Protein AF-0000000076528924 (afdb_homodimer)

Structure (mmCIF, N/CA/C/O backbone):
data_AF-0000000076528924-model_v1
#
loop_
_entity.id
_entity.type
_entity.pdbx_description
1 polymer 'Uncharacterized protein'
#
loop_
_atom_site.group_PDB
_atom_site.id
_atom_site.type_symbol
_atom_site.label_atom_id
_atom_site.label_alt_id
_atom_site.label_comp_id
_atom_site.label_asym_id
_atom_site.label_entity_id
_atom_site.label_seq_id
_atom_site.pdbx_PDB_ins_code
_atom_site.Cartn_x
_atom_site.Cartn_y
_atom_site.Cartn_z
_atom_site.occupancy
_atom_site.B_iso_or_equiv
_atom_site.auth_seq_id
_atom_site.auth_comp_id
_atom_site.auth_asym_id
_atom_site.auth_atom_id
_atom_site.pdbx_PDB_model_num
ATOM 1 N N . MET A 1 1 ? 14.898 1.283 4.246 1 34.31 1 MET A N 1
ATOM 2 C CA . MET A 1 1 ? 13.656 1.731 3.623 1 34.31 1 MET A CA 1
ATOM 3 C C . MET A 1 1 ? 12.57 1.953 4.672 1 34.31 1 MET A C 1
ATOM 5 O O . MET A 1 1 ? 12.375 1.118 5.559 1 34.31 1 MET A O 1
ATOM 9 N N . ARG A 1 2 ? 12.258 3.197 4.859 1 42.59 2 ARG A N 1
ATOM 10 C CA . ARG A 1 2 ? 11.445 3.541 6.023 1 42.59 2 ARG A CA 1
ATOM 11 C C . ARG A 1 2 ? 10.047 2.939 5.918 1 42.59 2 ARG A C 1
ATOM 13 O O . ARG A 1 2 ? 9.391 3.066 4.883 1 42.59 2 ARG A O 1
ATOM 20 N N . THR A 1 3 ? 9.82 1.907 6.633 1 42.84 3 THR A N 1
ATOM 21 C CA . THR A 1 3 ? 8.555 1.18 6.609 1 42.84 3 THR A CA 1
ATOM 22 C C . THR A 1 3 ? 7.418 2.053 7.133 1 42.84 3 THR A C 1
ATOM 24 O O . THR A 1 3 ? 7.66 3.064 7.793 1 42.84 3 THR A O 1
ATOM 27 N N . VAL A 1 4 ? 6.348 1.856 6.547 1 45.5 4 VAL A N 1
ATOM 28 C CA . VAL A 1 4 ? 5.145 2.6 6.914 1 45.5 4 VAL A CA 1
ATOM 29 C C . VAL A 1 4 ? 4.992 2.615 8.43 1 45.5 4 VAL A C 1
ATOM 31 O O . VAL A 1 4 ? 4.605 3.633 9.016 1 45.5 4 VAL A O 1
ATOM 34 N N . ASP A 1 5 ? 5.344 1.519 8.938 1 47.72 5 ASP A N 1
ATOM 35 C CA . ASP A 1 5 ? 5.215 1.422 10.391 1 47.72 5 ASP A CA 1
ATOM 36 C C . ASP A 1 5 ? 6.129 2.426 11.086 1 47.72 5 ASP A C 1
ATOM 38 O O . ASP A 1 5 ? 5.734 3.043 12.078 1 47.72 5 ASP A O 1
ATOM 42 N N . GLU A 1 6 ? 7.27 2.418 10.531 1 48.34 6 GLU A N 1
ATOM 43 C CA . GLU A 1 6 ? 8.227 3.328 11.156 1 48.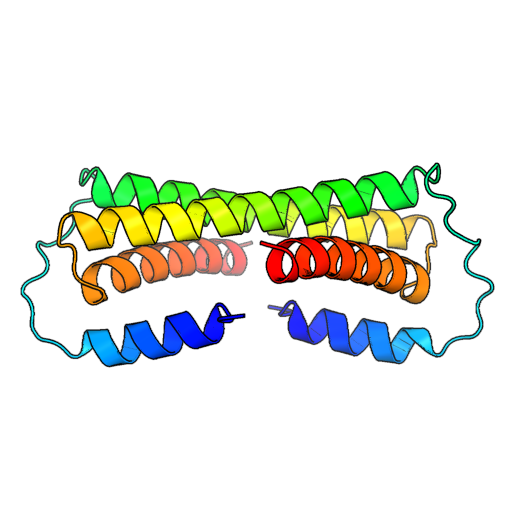34 6 GLU A CA 1
ATOM 44 C C . GLU A 1 6 ? 7.789 4.781 11 1 48.34 6 GLU A C 1
ATOM 46 O O . GLU A 1 6 ? 7.98 5.594 11.906 1 48.34 6 GLU A O 1
ATOM 51 N N . MET A 1 7 ? 7.203 5.062 9.977 1 43.47 7 MET A N 1
ATOM 52 C CA . MET A 1 7 ? 6.715 6.422 9.758 1 43.47 7 MET A CA 1
ATOM 53 C C . MET A 1 7 ? 5.547 6.738 10.68 1 43.47 7 MET A C 1
ATOM 55 O O . MET A 1 7 ? 5.418 7.863 11.164 1 43.47 7 MET A O 1
ATOM 59 N N . PHE A 1 8 ? 4.715 5.727 10.922 1 49.16 8 PHE A N 1
ATOM 60 C CA . PHE A 1 8 ? 3.627 5.938 11.867 1 49.16 8 PHE A CA 1
ATOM 61 C C . PHE A 1 8 ? 4.172 6.199 13.266 1 49.16 8 PHE A C 1
ATOM 63 O O . PHE A 1 8 ? 3.631 7.031 14 1 49.16 8 PHE A O 1
ATOM 70 N N . ASP A 1 9 ? 5.07 5.383 13.641 1 46.34 9 ASP A N 1
ATOM 71 C CA . ASP A 1 9 ? 5.664 5.594 14.953 1 46.34 9 ASP A CA 1
ATOM 72 C C . ASP A 1 9 ? 6.176 7.023 15.102 1 46.34 9 ASP A C 1
ATOM 74 O O . ASP A 1 9 ? 5.992 7.648 16.156 1 46.34 9 ASP A O 1
ATOM 78 N N . GLU A 1 10 ? 6.758 7.504 14.07 1 44.22 10 GLU A N 1
ATOM 79 C CA . GLU A 1 10 ? 7.297 8.859 14.172 1 44.22 10 GLU A CA 1
ATOM 80 C C . GLU A 1 10 ? 6.18 9.898 14.227 1 44.22 10 GLU A C 1
ATOM 82 O O . GLU A 1 10 ? 6.285 10.891 14.945 1 44.22 10 GLU A O 1
ATOM 87 N N . VAL A 1 11 ? 5.16 9.586 13.547 1 47.03 11 VAL A N 1
ATOM 88 C CA . VAL A 1 11 ? 4.016 10.484 13.57 1 47.03 11 VAL A CA 1
ATOM 89 C C . VAL A 1 11 ? 3.408 10.516 14.969 1 47.03 11 VAL A C 1
ATOM 91 O O . VAL A 1 11 ? 3.033 11.586 15.469 1 47.03 11 VAL A O 1
ATOM 94 N N . GLU A 1 12 ? 3.262 9.391 15.5 1 46.16 12 GLU A N 1
ATOM 95 C CA . GLU A 1 12 ? 2.721 9.352 16.859 1 46.16 12 GLU A CA 1
ATOM 96 C C . GLU A 1 12 ? 3.578 10.172 17.812 1 46.16 12 GLU A C 1
ATOM 98 O O . GLU A 1 12 ? 3.051 10.859 18.688 1 46.16 12 GLU A O 1
ATOM 103 N N . SER A 1 13 ? 4.758 9.906 17.688 1 43.88 13 SER A N 1
ATOM 104 C CA . SER A 1 13 ? 5.602 10.656 18.609 1 43.88 13 SER A CA 1
ATOM 105 C C . SER A 1 13 ? 5.531 12.156 18.344 1 43.88 13 SER A C 1
ATOM 107 O O . SER A 1 13 ? 5.66 12.969 19.25 1 43.88 13 SER A O 1
ATOM 109 N N . ALA A 1 14 ? 5.496 12.461 17.109 1 42.03 14 ALA A N 1
ATOM 110 C CA . ALA A 1 14 ? 5.426 13.883 16.781 1 42.03 14 ALA A CA 1
ATOM 111 C C . ALA A 1 14 ? 4.074 14.477 17.172 1 42.03 14 ALA A C 1
ATOM 113 O O . ALA A 1 14 ? 3.91 15.695 17.203 1 42.03 14 ALA A O 1
ATOM 114 N N . SER A 1 15 ? 3.074 13.633 17.234 1 43.22 15 SER A N 1
ATOM 115 C CA . SER A 1 15 ? 1.757 14.133 17.625 1 43.22 15 SER A CA 1
ATOM 116 C C . SER A 1 15 ? 1.799 14.789 19 1 43.22 15 SER A C 1
ATOM 118 O O . SER A 1 15 ? 0.812 15.383 19.438 1 43.22 15 SER A O 1
ATOM 120 N N . ASN A 1 16 ? 2.701 14.43 19.781 1 37.75 16 ASN A N 1
ATOM 121 C CA . ASN A 1 16 ? 2.648 15.078 21.078 1 37.75 16 ASN A CA 1
ATOM 122 C C . ASN A 1 16 ? 2.842 16.594 20.969 1 37.75 16 ASN A C 1
ATOM 124 O O . ASN A 1 16 ? 2.84 17.297 21.969 1 37.75 16 ASN A O 1
ATOM 128 N N . GLY A 1 17 ? 3.369 16.984 19.891 1 38.19 17 GLY A N 1
ATOM 129 C CA . GLY A 1 17 ? 3.506 18.422 19.969 1 38.19 17 GLY A CA 1
ATOM 130 C C . GLY A 1 17 ? 2.193 19.156 19.766 1 38.19 17 GLY A C 1
ATOM 131 O O . GLY A 1 17 ? 1.285 18.641 19.109 1 38.19 17 GLY A O 1
ATOM 132 N N . ASP A 1 18 ? 1.595 19.938 20.719 1 36.09 18 ASP A N 1
ATOM 133 C CA . ASP A 1 18 ? 0.499 20.875 20.969 1 36.09 18 ASP A CA 1
ATOM 134 C C . ASP A 1 18 ? 0.219 21.719 19.719 1 36.09 18 ASP A C 1
ATOM 136 O O . ASP A 1 18 ? -0.484 22.719 19.797 1 36.09 18 ASP A O 1
ATOM 140 N N . GLY A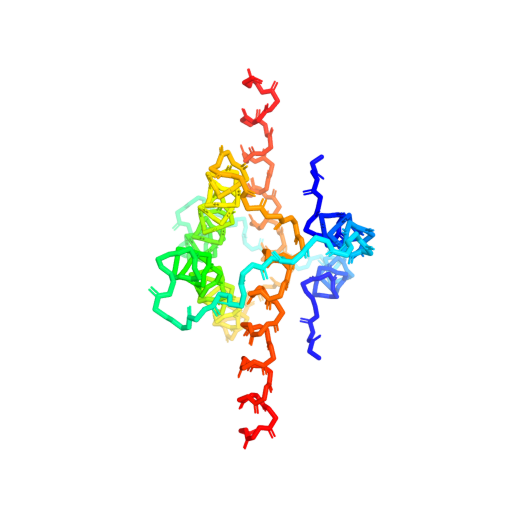 1 19 ? 1.091 21.594 18.609 1 40.66 19 GLY A N 1
ATOM 141 C CA . GLY A 1 19 ? 0.838 22.672 17.672 1 40.66 19 GLY A CA 1
ATOM 142 C C . GLY A 1 19 ? -0.572 22.656 17.109 1 40.66 19 GLY A C 1
ATOM 143 O O . GLY A 1 19 ? -1.243 21.625 17.141 1 40.66 19 GLY A O 1
ATOM 144 N N . SER A 1 20 ? -1.399 23.656 17.422 1 40.78 20 SER A N 1
ATOM 145 C CA . SER A 1 20 ? -2.723 24.094 16.984 1 40.78 20 SER A CA 1
ATOM 146 C C . SER A 1 20 ? -2.967 23.75 15.516 1 40.78 20 SER A C 1
ATOM 148 O O . SER A 1 20 ? -2.496 24.453 14.617 1 40.78 20 SER A O 1
ATOM 150 N N . ASP A 1 21 ? -2.533 22.594 15.117 1 44.94 21 ASP A N 1
ATOM 151 C CA . ASP A 1 21 ? -2.811 22.312 13.711 1 44.94 21 ASP A CA 1
ATOM 152 C C . ASP A 1 21 ? -4.227 22.75 13.336 1 44.94 21 ASP A C 1
ATOM 154 O O . ASP A 1 21 ? -5.164 22.562 14.117 1 44.94 2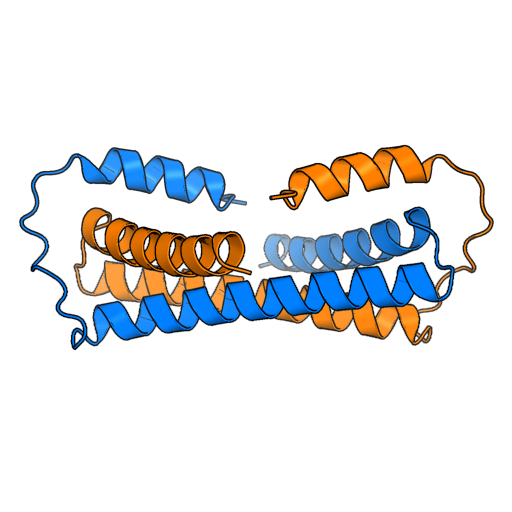1 ASP A O 1
ATOM 158 N N . PRO A 1 22 ? -4.426 23.734 12.609 1 45.62 22 PRO A N 1
ATOM 159 C CA . PRO A 1 22 ? -5.758 24.172 12.18 1 45.62 22 PRO A CA 1
ATOM 160 C C . PRO A 1 22 ? -6.699 23 11.898 1 45.62 22 PRO A C 1
ATOM 162 O O . PRO A 1 22 ? -6.246 21.906 11.57 1 45.62 22 PRO A O 1
ATOM 165 N N . VAL A 1 23 ? -7.648 22.828 12.656 1 45.78 23 VAL A N 1
ATOM 166 C CA . VAL A 1 23 ? -8.773 21.922 12.469 1 45.78 23 VAL A CA 1
ATOM 167 C C . VAL A 1 23 ? -9.023 21.703 10.977 1 45.78 23 VAL A C 1
ATOM 169 O O . VAL A 1 23 ? -9.352 22.641 10.258 1 45.78 23 VAL A O 1
ATOM 172 N N . ALA A 1 24 ? -8.125 20.969 10.234 1 49.75 24 ALA A N 1
ATOM 173 C CA . ALA A 1 24 ? -8.266 20.594 8.828 1 49.75 24 ALA A CA 1
ATOM 174 C C . ALA A 1 24 ? -9.727 20.281 8.492 1 49.75 24 ALA A C 1
ATOM 176 O O . ALA A 1 24 ? -10.305 19.344 9.023 1 49.75 24 ALA A O 1
ATOM 177 N N . THR A 1 25 ? -10.5 21.266 8.234 1 52.75 25 THR A N 1
ATOM 178 C CA . THR A 1 25 ? -11.852 21.094 7.707 1 52.75 25 THR A CA 1
ATOM 179 C C . THR A 1 25 ? -11.828 20.281 6.414 1 52.75 25 THR A C 1
ATOM 181 O O . THR A 1 25 ? -10.781 20.156 5.773 1 52.75 25 THR A O 1
ATOM 184 N N . VAL A 1 26 ? -12.789 19.359 6.328 1 50.69 26 VAL A N 1
ATOM 185 C CA . VAL A 1 26 ? -13.047 18.484 5.195 1 50.69 26 VAL A CA 1
ATOM 186 C C . VAL A 1 26 ? -12.719 19.219 3.893 1 50.69 26 VAL A C 1
ATOM 188 O O . VAL A 1 26 ? -12.406 18.578 2.883 1 50.69 26 VAL A O 1
ATOM 191 N N . ASP A 1 27 ? -12.742 20.578 3.818 1 57.94 27 ASP A N 1
ATOM 192 C CA . ASP A 1 27 ? -12.484 21.359 2.617 1 57.94 27 ASP A CA 1
ATOM 193 C C . ASP A 1 27 ? -11.023 21.797 2.549 1 57.94 27 ASP A C 1
ATOM 195 O O . ASP A 1 27 ? -10.648 22.609 1.689 1 57.94 27 ASP A O 1
ATOM 199 N N . ASP A 1 28 ? -10.336 21.266 3.441 1 70.06 28 ASP A N 1
ATOM 200 C CA . ASP A 1 28 ? -8.93 21.656 3.467 1 70.06 28 ASP A CA 1
ATOM 201 C C . ASP A 1 28 ? -8.141 20.922 2.389 1 70.06 28 ASP A C 1
ATOM 203 O O . ASP A 1 28 ? -8.109 19.688 2.369 1 70.06 28 ASP A O 1
ATOM 207 N N . PRO A 1 29 ? -7.859 21.688 1.282 1 76.25 29 PRO A N 1
ATOM 208 C CA . PRO A 1 29 ? -7.105 21.078 0.179 1 76.25 29 PRO A CA 1
ATOM 209 C C . PRO A 1 29 ? -6.012 20.125 0.659 1 76.25 29 PRO A C 1
ATOM 211 O O . PRO A 1 29 ? -5.75 19.109 0.014 1 76.25 29 PRO A O 1
ATOM 214 N N . PHE A 1 30 ? -5.504 20.406 1.894 1 75.56 30 PHE A N 1
ATOM 215 C CA . PHE A 1 30 ? -4.496 19.547 2.514 1 75.56 30 PHE A CA 1
ATOM 216 C C . PHE A 1 30 ? -5.074 18.188 2.836 1 75.56 30 PHE A C 1
ATOM 218 O O . PHE A 1 30 ? -4.473 17.156 2.512 1 75.56 30 PHE A O 1
ATOM 225 N N . LEU A 1 31 ? -6.215 18.234 3.344 1 78 31 LEU A N 1
ATOM 226 C CA . LEU A 1 31 ? -6.879 17 3.721 1 78 31 LEU A CA 1
ATOM 227 C C . LEU A 1 31 ? -7.215 16.156 2.488 1 78 31 LEU A C 1
ATOM 229 O O . LEU A 1 31 ? -7.07 14.938 2.506 1 78 31 LEU A O 1
ATOM 233 N N . ALA A 1 32 ? -7.48 16.938 1.481 1 85.5 32 ALA A N 1
ATOM 234 C CA . ALA A 1 32 ? -7.914 16.234 0.274 1 85.5 32 ALA A CA 1
ATOM 235 C C . ALA A 1 32 ? -6.75 15.5 -0.384 1 85.5 32 ALA A C 1
ATOM 237 O O . ALA A 1 32 ? -6.895 14.359 -0.823 1 85.5 32 ALA A O 1
ATOM 238 N N . THR A 1 33 ? -5.566 16.094 -0.416 1 89.81 33 THR A N 1
ATOM 239 C CA . THR A 1 33 ? -4.402 15.531 -1.088 1 89.81 33 THR A CA 1
ATOM 240 C C . THR A 1 33 ? -3.959 14.242 -0.406 1 89.81 33 THR A C 1
ATOM 242 O O . THR A 1 33 ? -3.771 13.219 -1.067 1 89.81 33 THR A O 1
ATOM 245 N N . ILE A 1 34 ? -3.916 14.258 0.876 1 93.56 34 ILE A N 1
ATOM 246 C CA . ILE A 1 34 ? -3.463 13.102 1.641 1 93.56 34 ILE A CA 1
ATOM 247 C C . ILE A 1 34 ? -4.523 12 1.595 1 93.56 34 ILE A C 1
ATOM 249 O O . ILE A 1 34 ? -4.203 10.828 1.403 1 93.56 34 ILE A O 1
ATOM 253 N N . THR A 1 35 ? -5.723 12.469 1.693 1 91.5 35 THR A N 1
ATOM 254 C CA . THR A 1 35 ? -6.844 11.539 1.69 1 91.5 35 THR A CA 1
ATOM 255 C C . THR A 1 35 ? -6.91 10.781 0.368 1 91.5 35 THR A C 1
ATOM 257 O O . THR A 1 35 ? -7.074 9.555 0.354 1 91.5 35 THR A O 1
ATOM 260 N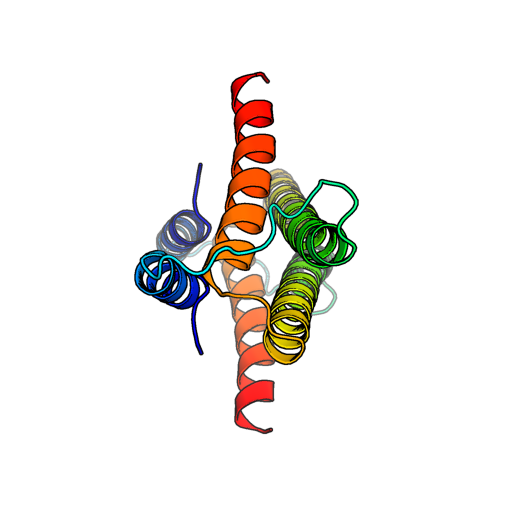 N . VAL A 1 36 ? -6.77 11.5 -0.699 1 91.5 36 VAL A N 1
ATOM 261 C CA . VAL A 1 36 ? -6.844 10.898 -2.025 1 91.5 36 VAL A CA 1
ATOM 262 C C . VAL A 1 36 ? -5.695 9.906 -2.205 1 91.5 36 VAL A C 1
ATOM 264 O O . VAL A 1 36 ? -5.895 8.797 -2.709 1 91.5 36 VAL A O 1
ATOM 267 N N . ALA A 1 37 ? -4.512 10.344 -1.772 1 95.19 37 ALA A N 1
ATOM 268 C CA . ALA A 1 37 ? -3.348 9.469 -1.894 1 95.19 37 ALA A CA 1
ATOM 269 C C . ALA A 1 37 ? -3.52 8.203 -1.054 1 95.19 37 ALA A C 1
ATOM 271 O O . ALA A 1 37 ? -3.229 7.102 -1.517 1 95.19 37 ALA A O 1
ATOM 272 N N . GLN A 1 38 ? -4 8.359 0.081 1 94.75 38 GLN A N 1
ATOM 273 C CA . GLN A 1 38 ? -4.207 7.227 0.976 1 94.75 38 GLN A CA 1
ATOM 274 C C . GLN A 1 38 ? -5.258 6.27 0.42 1 94.75 38 GLN A C 1
ATOM 276 O O . GLN A 1 38 ? -5.094 5.051 0.492 1 94.75 38 GLN A O 1
ATOM 281 N N . LYS A 1 39 ? -6.324 6.824 -0.129 1 93.12 39 LYS A N 1
ATOM 282 C CA . LYS A 1 39 ? -7.367 6 -0.734 1 93.12 39 LYS A CA 1
ATOM 283 C C . LYS A 1 39 ? -6.82 5.199 -1.911 1 93.12 39 LYS A C 1
ATOM 285 O O . LYS A 1 39 ? -7.223 4.055 -2.131 1 93.12 39 LYS A O 1
ATOM 290 N N . SER A 1 40 ? -5.965 5.832 -2.654 1 95.38 40 SER A N 1
ATOM 291 C CA . SER A 1 40 ? -5.34 5.141 -3.779 1 95.38 40 SER A CA 1
ATOM 292 C C . SER A 1 40 ? -4.535 3.934 -3.311 1 95.38 40 SER A C 1
ATOM 294 O O . SER A 1 40 ? -4.555 2.881 -3.951 1 95.38 40 SER A O 1
ATOM 296 N N . VAL A 1 41 ? -3.838 4.094 -2.227 1 95.44 41 VAL A N 1
ATOM 297 C CA . VAL A 1 41 ? -3.066 2.99 -1.67 1 95.44 41 VAL A CA 1
ATOM 298 C C . VAL A 1 41 ? -4.004 1.843 -1.295 1 95.44 41 VAL A C 1
ATOM 300 O O . VAL A 1 41 ? -3.771 0.694 -1.679 1 95.44 41 VAL A O 1
ATOM 303 N N . ARG A 1 42 ? -5.047 2.146 -0.68 1 94.25 42 ARG A N 1
ATOM 304 C CA . ARG A 1 42 ? -5.992 1.129 -0.233 1 94.25 42 ARG A CA 1
ATOM 305 C C . ARG A 1 42 ? -6.629 0.413 -1.42 1 94.25 42 ARG A C 1
ATOM 307 O O . ARG A 1 42 ? -6.801 -0.807 -1.396 1 94.25 42 ARG A O 1
ATOM 314 N N . ALA A 1 43 ? -6.973 1.178 -2.355 1 94.75 43 ALA A N 1
ATOM 315 C CA . ALA A 1 43 ? -7.559 0.594 -3.559 1 94.75 43 ALA A CA 1
ATOM 316 C C . ALA A 1 43 ? -6.582 -0.358 -4.242 1 94.75 43 ALA A C 1
ATOM 318 O O . ALA A 1 43 ? -6.973 -1.433 -4.703 1 94.75 43 ALA A O 1
ATOM 319 N N . ALA A 1 44 ? -5.336 0.049 -4.27 1 96.88 44 ALA A N 1
ATOM 320 C CA . ALA A 1 44 ? -4.316 -0.791 -4.895 1 96.88 44 ALA A CA 1
ATOM 321 C C . ALA A 1 44 ? -4.082 -2.062 -4.082 1 96.88 44 ALA A C 1
ATOM 323 O O . ALA A 1 44 ? -3.891 -3.141 -4.648 1 96.88 44 ALA A O 1
ATOM 324 N N . GLU A 1 45 ? -4.102 -1.92 -2.812 1 95.88 45 GLU A N 1
ATOM 325 C CA . GLU A 1 45 ? -3.941 -3.082 -1.943 1 95.88 45 GLU A CA 1
ATOM 326 C C . GLU A 1 45 ? -5.094 -4.066 -2.121 1 95.88 45 GLU A C 1
ATOM 328 O O . GLU A 1 45 ? -4.883 -5.281 -2.131 1 95.88 45 GLU A O 1
ATOM 333 N N . ARG A 1 46 ? -6.234 -3.561 -2.254 1 95.5 46 ARG A N 1
ATOM 334 C CA . ARG A 1 46 ? -7.395 -4.414 -2.498 1 95.5 46 ARG A CA 1
ATOM 335 C C . ARG A 1 46 ? -7.273 -5.133 -3.836 1 95.5 46 ARG A C 1
ATOM 337 O O . ARG A 1 46 ? -7.57 -6.324 -3.936 1 95.5 46 ARG A O 1
ATOM 344 N N . ALA A 1 47 ? -6.84 -4.395 -4.781 1 96.12 47 ALA A N 1
ATOM 345 C CA . ALA A 1 47 ? -6.648 -4.992 -6.102 1 96.12 47 ALA A CA 1
ATOM 346 C C . ALA A 1 47 ? -5.621 -6.121 -6.047 1 96.12 47 ALA A C 1
ATOM 348 O O . ALA A 1 47 ? -5.805 -7.164 -6.684 1 96.12 47 ALA A O 1
ATOM 349 N N . LEU A 1 48 ? -4.551 -5.898 -5.328 1 96.88 48 LEU A N 1
ATOM 350 C CA . LEU A 1 48 ? -3.533 -6.934 -5.191 1 96.88 48 LEU A CA 1
ATOM 351 C C . LEU A 1 48 ? -4.098 -8.164 -4.484 1 96.88 48 LEU A C 1
ATOM 353 O O . LEU A 1 48 ? -3.867 -9.297 -4.918 1 96.88 48 LEU A O 1
ATOM 357 N N . SER A 1 49 ? -4.848 -7.949 -3.471 1 96.69 49 SER A N 1
ATOM 358 C CA . SER A 1 49 ? -5.484 -9.039 -2.744 1 96.69 49 SER A CA 1
ATOM 359 C C . SER A 1 49 ? -6.402 -9.852 -3.654 1 96.69 49 SER A C 1
ATOM 361 O O . SER A 1 49 ? -6.379 -11.078 -3.637 1 96.69 49 SER A O 1
ATOM 363 N N . GLU A 1 50 ? -7.164 -9.133 -4.414 1 96.25 50 GLU A N 1
ATOM 364 C CA . GLU A 1 50 ? -8.086 -9.781 -5.34 1 96.25 50 GLU A CA 1
ATOM 365 C C . GLU A 1 50 ? -7.328 -10.578 -6.402 1 96.25 50 GLU A C 1
ATOM 367 O O . GLU A 1 50 ? -7.75 -11.672 -6.781 1 96.25 50 GLU A O 1
ATOM 372 N N . ALA A 1 51 ? -6.266 -10 -6.855 1 95.5 51 ALA A N 1
ATOM 373 C CA . ALA A 1 51 ? -5.422 -10.703 -7.82 1 95.5 51 ALA A CA 1
ATOM 374 C C . ALA A 1 51 ? -4.871 -12 -7.234 1 95.5 51 ALA A C 1
ATOM 376 O O . ALA A 1 51 ? -4.898 -13.047 -7.887 1 95.5 51 ALA A O 1
ATOM 377 N N . VAL A 1 52 ? -4.41 -11.953 -6.02 1 96.06 52 VAL A N 1
ATOM 378 C CA . VAL A 1 52 ? -3.848 -13.117 -5.336 1 96.06 52 VAL A CA 1
ATOM 379 C C . VAL A 1 52 ? -4.922 -14.188 -5.172 1 96.06 52 VAL A C 1
ATOM 381 O O . VAL A 1 52 ? -4.684 -15.359 -5.469 1 96.06 52 VAL A O 1
ATOM 384 N N . ILE A 1 53 ? -6.102 -13.781 -4.75 1 95.5 53 ILE A N 1
ATOM 385 C CA . ILE A 1 53 ? -7.211 -14.711 -4.547 1 95.5 53 ILE A CA 1
ATOM 386 C C . ILE A 1 53 ? -7.582 -15.367 -5.875 1 95.5 53 ILE A C 1
ATOM 388 O O . ILE A 1 53 ? -7.789 -16.578 -5.938 1 95.5 53 ILE A O 1
ATOM 392 N N . SER A 1 54 ? -7.645 -14.57 -6.879 1 93.94 54 SER A N 1
ATOM 393 C CA . SER A 1 54 ? -7.988 -15.078 -8.203 1 93.94 54 SER A CA 1
ATOM 394 C C . SER A 1 54 ? -6.977 -16.125 -8.672 1 93.94 54 SER A C 1
ATOM 396 O O . SER A 1 54 ? -7.355 -17.156 -9.227 1 93.94 54 SER A O 1
ATOM 398 N N . GLU A 1 55 ? -5.691 -15.898 -8.43 1 92.25 55 GLU A N 1
ATOM 399 C CA . GLU A 1 55 ? -4.637 -16.828 -8.836 1 92.25 55 GLU A CA 1
ATOM 400 C C . GLU A 1 55 ? -4.672 -18.109 -8 1 92.25 55 GLU A C 1
ATOM 402 O O . GLU A 1 55 ? -4.43 -19.188 -8.523 1 92.25 55 GLU A O 1
ATOM 407 N N . ARG A 1 56 ? -4.992 -17.969 -6.797 1 93.56 56 ARG A N 1
ATOM 408 C CA . ARG A 1 56 ? -5.148 -19.125 -5.938 1 93.56 56 ARG A CA 1
ATOM 409 C C . ARG A 1 56 ? -6.316 -20 -6.398 1 93.56 56 ARG A C 1
ATOM 411 O O . ARG A 1 56 ? -6.219 -21.219 -6.414 1 93.56 56 ARG A O 1
ATOM 418 N N . ASP A 1 57 ? -7.332 -19.328 -6.816 1 94.06 57 ASP A N 1
ATOM 419 C CA . ASP A 1 57 ? -8.539 -20.016 -7.262 1 94.06 57 ASP A CA 1
ATOM 420 C C . ASP A 1 57 ? -8.266 -20.844 -8.516 1 94.06 57 ASP A C 1
ATOM 422 O O . ASP A 1 57 ? -8.891 -21.891 -8.719 1 94.06 57 ASP A O 1
ATOM 426 N N . VAL A 1 58 ? -7.316 -20.484 -9.305 1 89.06 58 VAL A N 1
ATOM 427 C CA . VAL A 1 58 ? -7.027 -21.188 -10.555 1 89.06 58 VAL A CA 1
ATOM 428 C C . VAL A 1 58 ? -5.93 -22.219 -10.312 1 89.06 58 VAL A C 1
ATOM 430 O O . VAL A 1 58 ? -5.523 -22.922 -11.242 1 89.06 58 VAL A O 1
ATOM 433 N N . GLY A 1 59 ? -5.332 -22.219 -9.062 1 91 59 GLY A N 1
ATOM 434 C CA . GLY A 1 59 ? -4.488 -23.344 -8.695 1 91 59 GLY A CA 1
ATOM 435 C C . GLY A 1 59 ? -3.035 -22.969 -8.5 1 91 59 GLY A C 1
ATOM 436 O O . GLY A 1 59 ? -2.193 -23.828 -8.219 1 91 59 GLY A O 1
ATOM 437 N N . ARG A 1 60 ? -2.803 -21.812 -8.641 1 89.06 60 ARG A N 1
ATOM 438 C CA . ARG A 1 60 ? -1.42 -21.391 -8.43 1 89.06 60 ARG A CA 1
ATOM 439 C C . ARG A 1 60 ? -1.007 -21.594 -6.973 1 89.06 60 ARG A C 1
ATOM 441 O O . ARG A 1 60 ? -1.802 -21.359 -6.059 1 89.06 60 ARG A O 1
ATOM 448 N N . SER A 1 61 ? 0.221 -21.938 -6.895 1 89.5 61 SER A N 1
ATOM 449 C CA . SER A 1 61 ? 0.712 -22.203 -5.543 1 89.5 61 SER A CA 1
ATOM 450 C C . SER A 1 61 ? 1.116 -20.906 -4.844 1 89.5 61 SER A C 1
ATOM 452 O O . SER A 1 61 ? 1.484 -19.938 -5.496 1 89.5 61 SER A O 1
ATOM 454 N N . TRP A 1 62 ? 1.034 -20.938 -3.609 1 90.44 62 TRP A N 1
ATOM 455 C CA . TRP A 1 62 ? 1.526 -19.828 -2.799 1 90.44 62 TRP A CA 1
ATOM 456 C C . TRP A 1 62 ? 3.012 -19.594 -3.047 1 90.44 62 TRP A C 1
ATOM 458 O O . TRP A 1 62 ? 3.479 -18.453 -3.002 1 90.44 62 TRP A O 1
ATOM 468 N N . GLN A 1 63 ? 3.688 -20.547 -3.322 1 90.81 63 GLN A N 1
ATOM 469 C CA . GLN A 1 63 ? 5.113 -20.422 -3.619 1 90.81 63 GLN A CA 1
ATOM 470 C C . GLN A 1 63 ? 5.34 -19.625 -4.898 1 90.81 63 GLN A C 1
ATOM 472 O O . GLN A 1 63 ? 6.215 -18.75 -4.949 1 90.81 63 GLN A O 1
ATOM 477 N N . ALA A 1 64 ? 4.57 -19.906 -5.863 1 86.94 64 ALA A N 1
ATOM 478 C CA . ALA A 1 64 ? 4.664 -19.188 -7.133 1 86.94 64 ALA A CA 1
ATOM 479 C C . ALA A 1 64 ? 4.352 -17.719 -6.957 1 86.94 64 ALA A C 1
ATOM 481 O O . ALA A 1 64 ? 5.062 -16.859 -7.484 1 86.94 64 ALA A O 1
ATOM 482 N N . ILE A 1 65 ? 3.283 -17.484 -6.188 1 90.88 65 ILE A N 1
ATOM 483 C CA . ILE A 1 65 ? 2.867 -16.109 -5.93 1 90.88 65 ILE A CA 1
ATOM 484 C C . ILE A 1 65 ? 3.979 -15.367 -5.191 1 90.88 65 ILE A C 1
ATOM 486 O O . ILE A 1 65 ? 4.328 -14.242 -5.555 1 90.88 65 ILE A O 1
ATOM 490 N N . GLY A 1 66 ? 4.551 -15.875 -4.18 1 91.5 66 GLY A N 1
ATOM 491 C CA . GLY A 1 66 ? 5.652 -15.289 -3.43 1 91.5 66 GLY A CA 1
ATOM 492 C C . GLY A 1 66 ? 6.863 -14.984 -4.293 1 91.5 66 GLY A C 1
ATOM 493 O O . GLY A 1 66 ? 7.504 -13.945 -4.117 1 91.5 66 GLY A O 1
ATOM 494 N N . LYS A 1 67 ? 7.137 -15.867 -5.191 1 88 67 LYS A N 1
ATOM 495 C CA . LYS A 1 67 ? 8.258 -15.656 -6.102 1 88 67 LYS A CA 1
ATOM 496 C C . LYS A 1 67 ? 8.047 -14.414 -6.957 1 88 67 LYS A C 1
ATOM 498 O O . LYS A 1 67 ? 8.969 -13.602 -7.117 1 88 67 LYS A O 1
ATOM 503 N N . VAL A 1 68 ? 6.871 -14.312 -7.426 1 86.88 68 VAL A N 1
ATOM 504 C CA . VAL A 1 68 ? 6.543 -13.172 -8.273 1 86.88 68 VAL A CA 1
ATOM 505 C C . VAL A 1 68 ? 6.621 -11.883 -7.457 1 86.88 68 VAL A C 1
ATOM 507 O O . VAL A 1 68 ? 7.199 -10.891 -7.906 1 86.88 68 VAL A O 1
ATOM 510 N N . LEU A 1 69 ? 6.082 -11.906 -6.289 1 91.88 69 LEU A N 1
ATOM 511 C CA . LEU A 1 69 ? 6.109 -10.734 -5.426 1 91.88 69 LEU A CA 1
ATOM 512 C C . LEU A 1 69 ? 7.539 -10.367 -5.039 1 91.88 69 LEU A C 1
ATOM 514 O O . LEU A 1 69 ? 7.887 -9.188 -4.973 1 91.88 69 LEU A O 1
ATOM 518 N N . GLY A 1 70 ? 8.258 -11.312 -4.766 1 89.12 70 GLY A N 1
ATOM 519 C CA . GLY A 1 70 ? 9.648 -11.102 -4.418 1 89.12 70 GLY A CA 1
ATOM 520 C C . GLY A 1 70 ? 10.461 -10.484 -5.543 1 89.12 70 GLY A C 1
ATOM 521 O O . GLY A 1 70 ? 11.266 -9.586 -5.312 1 89.12 70 GLY A O 1
ATOM 522 N N . MET A 1 71 ? 10.289 -10.945 -6.711 1 86.81 71 MET A N 1
ATOM 523 C CA . MET A 1 71 ? 10.992 -10.414 -7.879 1 86.81 71 MET A CA 1
ATOM 524 C C . MET A 1 71 ? 10.641 -8.945 -8.102 1 86.81 71 MET A C 1
ATOM 526 O O . MET A 1 71 ? 11.508 -8.148 -8.453 1 86.81 71 MET A O 1
ATOM 530 N N . THR A 1 72 ? 9.391 -8.773 -7.852 1 82.75 72 THR A N 1
ATOM 531 C CA . THR A 1 72 ? 8.938 -7.398 -8.039 1 82.75 72 THR A CA 1
ATOM 532 C C . THR A 1 72 ? 9.57 -6.477 -7.004 1 82.75 72 THR A C 1
ATOM 534 O O . THR A 1 72 ? 10.008 -5.371 -7.332 1 82.75 72 THR A O 1
ATOM 537 N N . TYR A 1 73 ? 9.734 -6.938 -5.871 1 81.75 73 TYR A N 1
ATOM 538 C CA . TYR A 1 73 ? 10.352 -6.16 -4.805 1 81.75 73 TYR A CA 1
ATOM 539 C C . TYR A 1 73 ? 11.828 -5.93 -5.09 1 81.75 73 TYR A C 1
ATOM 541 O O . TYR A 1 73 ? 12.328 -4.812 -4.941 1 81.75 73 TYR A O 1
ATOM 549 N N . GLN A 1 74 ? 12.438 -6.945 -5.574 1 85.94 74 GLN A N 1
ATOM 550 C CA . GLN A 1 74 ? 13.867 -6.844 -5.809 1 85.94 74 GLN A CA 1
ATOM 551 C C . GLN A 1 74 ? 14.172 -5.859 -6.938 1 85.94 74 GLN A C 1
ATOM 553 O O . GLN A 1 74 ? 15.125 -5.082 -6.852 1 85.94 74 GLN A O 1
ATOM 558 N N . ARG A 1 75 ? 13.344 -5.902 -7.863 1 79.62 75 ARG A N 1
ATOM 559 C CA . ARG A 1 75 ? 13.523 -5.008 -9.008 1 79.62 75 ARG A CA 1
ATOM 560 C C . ARG A 1 75 ? 13.305 -3.555 -8.602 1 79.62 75 ARG A C 1
ATOM 562 O O . ARG A 1 75 ? 14.023 -2.664 -9.055 1 79.62 75 ARG A O 1
ATOM 569 N N . ASN A 1 76 ? 12.438 -3.41 -7.699 1 77.81 76 ASN A N 1
ATOM 570 C CA . ASN A 1 76 ? 12.156 -2.062 -7.215 1 77.81 76 ASN A CA 1
ATOM 571 C C . ASN A 1 76 ? 13.273 -1.547 -6.316 1 77.81 76 ASN A C 1
ATOM 573 O O . ASN A 1 76 ? 13.633 -0.371 -6.383 1 77.81 76 ASN A O 1
ATOM 577 N N . ASN A 1 77 ? 13.836 -2.395 -5.484 1 78.5 77 ASN A N 1
ATOM 578 C CA . ASN A 1 77 ? 14.883 -1.992 -4.555 1 78.5 77 ASN A CA 1
ATOM 579 C C . ASN A 1 77 ? 16.219 -1.78 -5.273 1 78.5 77 ASN A C 1
ATOM 581 O O . ASN A 1 77 ? 17 -0.902 -4.898 1 78.5 77 ASN A O 1
ATOM 585 N N . LYS A 1 78 ? 16.453 -2.666 -6.148 1 80.25 78 LYS A N 1
ATOM 586 C CA . LYS A 1 78 ? 17.672 -2.516 -6.945 1 80.25 78 LYS A CA 1
ATOM 587 C C . LYS A 1 78 ? 17.734 -1.146 -7.617 1 80.25 78 LYS A C 1
ATOM 589 O O . LYS A 1 78 ? 18.797 -0.53 -7.699 1 80.25 78 LYS A O 1
ATOM 594 N N . ARG A 1 79 ? 16.594 -0.635 -7.957 1 71.19 79 ARG A N 1
ATOM 595 C CA . ARG A 1 79 ? 16.516 0.665 -8.617 1 71.19 79 ARG A CA 1
ATOM 596 C C . ARG A 1 79 ? 16.766 1.796 -7.621 1 71.19 79 ARG A C 1
ATOM 598 O O . ARG A 1 79 ? 17.375 2.809 -7.961 1 71.19 79 ARG A O 1
ATOM 605 N N . LEU A 1 80 ? 16.438 1.559 -6.414 1 66.88 80 LEU A N 1
ATOM 606 C CA . LEU A 1 80 ? 16.625 2.586 -5.398 1 66.88 80 LEU A CA 1
ATOM 607 C C . LEU A 1 80 ? 18.078 2.652 -4.953 1 66.88 80 LEU A C 1
ATOM 609 O O . LEU A 1 80 ? 18.578 3.725 -4.598 1 66.88 80 LEU A O 1
ATOM 613 N N . HIS A 1 81 ? 18.719 1.561 -4.984 1 69.06 81 HIS A N 1
ATOM 614 C CA . HIS A 1 81 ? 20.125 1.512 -4.57 1 69.06 81 HIS A CA 1
ATOM 615 C C . HIS A 1 81 ? 21.047 2.07 -5.656 1 69.06 81 HIS A C 1
ATOM 617 O O . HIS A 1 81 ? 22.156 2.512 -5.367 1 69.06 81 HIS A O 1
ATOM 623 N N . VAL A 1 82 ? 20.484 2.066 -6.828 1 66 82 VAL A N 1
ATOM 624 C CA . VAL A 1 82 ? 21.328 2.564 -7.914 1 66 82 VAL A CA 1
ATOM 625 C C . VAL A 1 82 ? 21.203 4.086 -8 1 66 82 VAL A C 1
ATOM 627 O O . VAL A 1 82 ? 22.078 4.75 -8.578 1 66 82 VAL A O 1
ATOM 630 N N . VAL A 1 83 ? 20.047 4.652 -7.496 1 54.09 83 VAL A N 1
ATOM 631 C CA . VAL A 1 83 ? 19.859 6.102 -7.566 1 54.09 83 VAL A CA 1
ATOM 632 C C . VAL A 1 83 ? 20.547 6.766 -6.375 1 54.09 83 VAL A C 1
ATOM 634 O O . VAL A 1 83 ? 20.516 6.242 -5.262 1 54.09 83 VAL A O 1
ATOM 637 N N . MET B 1 1 ? -7.832 -8.406 10.688 1 34.53 1 MET B N 1
ATOM 638 C CA . MET B 1 1 ? -7.523 -8.016 9.32 1 34.53 1 MET B CA 1
ATOM 639 C C . MET B 1 1 ? -6.121 -8.469 8.922 1 34.53 1 MET B C 1
ATOM 641 O O . MET B 1 1 ? -5.168 -8.289 9.688 1 34.53 1 MET B O 1
ATOM 645 N N . ARG B 1 2 ? -6.094 -9.422 8.055 1 43.69 2 ARG B N 1
ATOM 646 C CA . ARG B 1 2 ? -4.84 -10.133 7.82 1 43.69 2 ARG B CA 1
ATOM 647 C C . ARG B 1 2 ? -3.789 -9.203 7.219 1 43.69 2 ARG B C 1
ATOM 649 O O . ARG B 1 2 ? -4.066 -8.492 6.25 1 43.69 2 ARG B O 1
ATOM 656 N N . THR B 1 3 ? -2.881 -8.781 8.023 1 43 3 THR B N 1
ATOM 657 C CA . THR B 1 3 ? -1.842 -7.84 7.609 1 43 3 THR B CA 1
ATOM 658 C C . THR B 1 3 ? -0.922 -8.469 6.57 1 43 3 THR B C 1
ATOM 660 O O . THR B 1 3 ? -0.9 -9.695 6.414 1 43 3 THR B O 1
ATOM 663 N N . VAL B 1 4 ? -0.52 -7.672 5.73 1 46.44 4 VAL B N 1
ATOM 664 C CA . VAL B 1 4 ? 0.364 -8.086 4.648 1 46.44 4 VAL B CA 1
ATOM 665 C C . VAL B 1 4 ? 1.494 -8.953 5.203 1 46.44 4 VAL B C 1
ATOM 667 O O . VAL B 1 4 ? 1.892 -9.938 4.586 1 46.44 4 VAL B O 1
ATOM 670 N N . ASP B 1 5 ? 1.862 -8.547 6.328 1 48.16 5 ASP B N 1
ATOM 671 C CA . ASP B 1 5 ? 2.961 -9.289 6.941 1 48.16 5 ASP B CA 1
ATOM 672 C C . ASP B 1 5 ? 2.555 -10.734 7.23 1 48.16 5 ASP B C 1
ATOM 674 O O . ASP B 1 5 ? 3.338 -11.656 7.012 1 48.16 5 ASP B O 1
ATOM 678 N N . GLU B 1 6 ? 1.386 -10.75 7.746 1 48.94 6 GLU B N 1
ATOM 679 C CA . GLU B 1 6 ? 0.918 -12.086 8.078 1 48.94 6 GLU B CA 1
ATOM 680 C C . GLU B 1 6 ? 0.756 -12.945 6.828 1 48.94 6 GLU B C 1
ATOM 682 O O . GLU B 1 6 ? 1.032 -14.148 6.852 1 48.94 6 GLU B O 1
ATOM 687 N N . MET B 1 7 ? 0.435 -12.367 5.82 1 43.47 7 MET B N 1
ATOM 688 C CA . MET B 1 7 ? 0.276 -13.117 4.574 1 43.47 7 MET B CA 1
ATOM 689 C C . MET B 1 7 ? 1.63 -13.555 4.027 1 43.47 7 MET B C 1
ATOM 691 O O . MET B 1 7 ? 1.753 -14.648 3.471 1 43.47 7 MET B O 1
ATOM 695 N N . PHE B 1 8 ? 2.627 -12.688 4.207 1 49.47 8 PHE B N 1
ATOM 696 C CA . PHE B 1 8 ? 3.961 -13.086 3.771 1 49.47 8 PHE B CA 1
ATOM 697 C C . PHE B 1 8 ? 4.461 -14.281 4.578 1 49.47 8 PHE B C 1
ATOM 699 O O . PHE B 1 8 ? 5.109 -15.172 4.031 1 49.47 8 PHE B O 1
ATOM 706 N N . ASP B 1 9 ? 4.293 -14.164 5.836 1 46.59 9 ASP B N 1
ATOM 707 C CA . ASP B 1 9 ? 4.719 -15.289 6.672 1 46.59 9 ASP B CA 1
ATOM 708 C C . ASP B 1 9 ? 4.094 -16.594 6.195 1 46.59 9 ASP B C 1
ATOM 710 O O . ASP B 1 9 ? 4.762 -17.625 6.152 1 46.59 9 ASP B O 1
ATOM 714 N N . GLU B 1 10 ? 2.881 -16.516 5.84 1 44.34 10 GLU B N 1
ATOM 715 C CA . GLU B 1 10 ? 2.215 -17.734 5.414 1 44.34 10 GLU B CA 1
ATOM 716 C C . GLU B 1 10 ? 2.752 -18.219 4.066 1 44.34 10 GLU B C 1
ATOM 718 O O . GLU B 1 10 ? 2.895 -19.422 3.842 1 44.34 10 GLU B O 1
ATOM 723 N N . VAL B 1 11 ? 3.107 -17.297 3.273 1 46.53 11 VAL B N 1
ATOM 724 C CA . VAL B 1 11 ? 3.672 -17.656 1.976 1 46.53 11 VAL B CA 1
ATOM 725 C C . VAL B 1 11 ? 5.02 -18.344 2.168 1 46.53 11 VAL B C 1
ATOM 727 O O . VAL B 1 11 ? 5.32 -19.328 1.488 1 46.53 11 VAL B O 1
ATOM 730 N N . GLU B 1 12 ? 5.762 -17.797 3.029 1 45.84 12 GLU B N 1
ATOM 731 C CA . GLU B 1 12 ? 7.051 -18.422 3.285 1 45.84 12 GLU B CA 1
ATOM 732 C C . GLU B 1 12 ? 6.875 -19.875 3.752 1 45.84 12 GLU B C 1
ATOM 734 O O . GLU B 1 12 ? 7.629 -20.75 3.344 1 45.84 12 GLU B O 1
ATOM 739 N N . SER B 1 13 ? 6.039 -19.953 4.609 1 44.59 13 SER B N 1
ATOM 740 C CA . SER B 1 13 ? 5.859 -21.312 5.102 1 44.59 13 SER B CA 1
ATOM 741 C C . SER B 1 13 ? 5.324 -22.234 4.008 1 44.59 13 SER B C 1
ATOM 743 O O . SER B 1 13 ? 5.633 -23.438 3.984 1 44.59 13 SER B O 1
ATOM 745 N N . ALA B 1 14 ? 4.473 -21.719 3.26 1 41.16 14 ALA B N 1
ATOM 746 C CA . ALA B 1 14 ? 3.914 -22.547 2.193 1 41.16 14 ALA B CA 1
ATOM 747 C C . ALA B 1 14 ? 4.949 -22.797 1.102 1 41.16 14 ALA B C 1
ATOM 749 O O . ALA B 1 14 ? 4.777 -23.703 0.276 1 41.16 14 ALA B O 1
ATOM 750 N N . SER B 1 15 ? 5.918 -21.938 1.007 1 43.12 15 SER B N 1
ATOM 751 C CA . SER B 1 15 ? 6.93 -22.125 -0.028 1 43.12 15 SER B CA 1
ATOM 752 C C . SER B 1 15 ? 7.684 -23.438 0.168 1 43.12 15 SER B C 1
ATOM 754 O O . SER B 1 15 ? 8.5 -23.828 -0.673 1 43.12 15 SER B O 1
ATOM 756 N N . ASN B 1 16 ? 7.691 -23.953 1.266 1 37.78 16 ASN B N 1
ATOM 757 C CA . ASN B 1 16 ? 8.445 -25.188 1.374 1 37.78 16 ASN B CA 1
ATOM 758 C C . ASN B 1 16 ? 7.848 -26.281 0.502 1 37.78 16 ASN B C 1
ATOM 760 O O . ASN B 1 16 ? 8.359 -27.406 0.468 1 37.78 16 ASN B O 1
ATOM 764 N N . GLY B 1 17 ? 6.633 -26.156 0.16 1 38.56 17 GLY B N 1
ATOM 765 C CA . GLY B 1 17 ? 6.227 -27.312 -0.612 1 38.56 17 GLY B CA 1
ATOM 766 C C . GLY B 1 17 ? 6.785 -27.328 -2.021 1 38.56 17 GLY B C 1
ATOM 767 O O . GLY B 1 17 ? 7.09 -26.266 -2.58 1 38.56 17 GLY B O 1
ATOM 768 N N . ASP B 1 18 ? 7.621 -28.281 -2.502 1 36.06 18 ASP B N 1
ATOM 769 C CA . ASP B 1 18 ? 8.273 -28.781 -3.709 1 36.06 18 ASP B CA 1
ATOM 770 C C . ASP B 1 18 ? 7.379 -28.594 -4.934 1 36.06 18 ASP B C 1
ATOM 772 O O . ASP B 1 18 ? 7.641 -29.172 -5.992 1 36.06 18 ASP B O 1
ATOM 776 N N . GLY B 1 19 ? 6.059 -28.156 -4.75 1 40.97 19 GLY B N 1
ATOM 777 C CA . GLY B 1 19 ? 5.297 -28.297 -5.977 1 40.97 19 GLY B CA 1
ATOM 778 C C . GLY B 1 19 ? 5.871 -27.516 -7.137 1 40.97 19 GLY B C 1
ATOM 779 O O . GLY B 1 19 ? 6.637 -26.562 -6.934 1 40.97 19 GLY B O 1
ATOM 780 N N . SER B 1 20 ? 6.316 -28.188 -8.211 1 41.06 20 SER B N 1
ATOM 781 C CA . SER B 1 20 ? 6.781 -27.812 -9.547 1 41.06 20 SER B CA 1
ATOM 782 C C . SER B 1 20 ? 6.07 -26.562 -10.047 1 41.06 20 SER B C 1
ATOM 784 O O . SER B 1 20 ? 4.934 -26.625 -10.516 1 41.06 20 SER B O 1
ATOM 786 N N . ASP B 1 21 ? 5.852 -25.625 -9.203 1 44.56 21 ASP B N 1
ATOM 787 C CA . ASP B 1 21 ? 5.188 -24.453 -9.758 1 44.56 21 ASP B CA 1
ATOM 788 C C . ASP B 1 21 ? 5.742 -24.125 -11.141 1 44.56 21 ASP B C 1
ATOM 790 O O . ASP B 1 21 ? 6.953 -24.188 -11.367 1 44.56 21 ASP B O 1
ATOM 794 N N . PRO B 1 22 ? 5.062 -24.344 -12.164 1 45.62 22 PRO B N 1
ATOM 795 C CA . PRO B 1 22 ? 5.527 -24 -13.508 1 45.62 22 PRO B CA 1
ATOM 796 C C . PRO B 1 22 ? 6.336 -22.703 -13.539 1 45.62 22 PRO B C 1
ATOM 798 O O . PRO B 1 22 ? 6.156 -21.844 -12.68 1 45.62 22 PRO B O 1
ATOM 801 N N . VAL B 1 23 ? 7.551 -22.766 -13.781 1 45.03 23 VAL B N 1
ATOM 802 C CA . VAL B 1 23 ? 8.461 -21.656 -14.047 1 45.03 23 VAL B CA 1
ATOM 803 C C . VAL B 1 23 ? 7.688 -20.5 -14.672 1 45.03 23 VAL B C 1
ATOM 805 O O . VAL B 1 23 ? 7.141 -20.625 -15.766 1 45.03 23 VAL B O 1
ATOM 808 N N . ALA B 1 24 ? 6.859 -19.766 -13.914 1 49.34 24 ALA B N 1
ATOM 809 C CA . ALA B 1 24 ? 6.168 -18.562 -14.352 1 49.34 24 ALA B CA 1
ATOM 810 C C . ALA B 1 24 ? 7.039 -17.734 -15.289 1 49.34 24 ALA B C 1
ATOM 812 O O . ALA B 1 24 ? 8.109 -17.266 -14.898 1 49.34 24 ALA B O 1
ATOM 813 N N . THR B 1 25 ? 7.105 -18.141 -16.5 1 52.34 25 THR B N 1
ATOM 814 C CA . THR B 1 25 ? 7.738 -17.328 -17.531 1 52.34 25 THR B CA 1
ATOM 815 C C . THR B 1 25 ? 7.094 -15.945 -17.578 1 52.34 25 THR B C 1
ATOM 817 O O . THR B 1 25 ? 5.977 -15.75 -17.094 1 52.34 25 THR B O 1
ATOM 820 N N . VAL B 1 26 ? 7.957 -14.961 -17.688 1 51.06 26 VAL B N 1
ATOM 821 C CA . VAL B 1 26 ? 7.637 -13.539 -17.812 1 51.06 26 VAL B CA 1
ATOM 822 C C . VAL B 1 26 ? 6.344 -13.375 -18.609 1 51.06 26 VAL B C 1
ATOM 824 O O . VAL B 1 26 ? 5.633 -12.383 -18.438 1 51.06 26 VAL B O 1
ATOM 827 N N . ASP B 1 27 ? 5.941 -14.336 -19.484 1 57.94 27 ASP B N 1
ATOM 828 C CA . ASP B 1 27 ? 4.75 -14.266 -20.328 1 57.94 27 ASP B CA 1
ATOM 829 C C . ASP B 1 27 ? 3.559 -14.945 -19.656 1 57.94 27 ASP B C 1
ATOM 831 O O . ASP B 1 27 ? 2.496 -15.094 -20.25 1 57.94 27 ASP B O 1
ATOM 835 N N . ASP B 1 28 ? 3.811 -15.297 -18.484 1 70 28 ASP B N 1
ATOM 836 C CA . ASP B 1 28 ? 2.736 -15.992 -17.766 1 70 28 ASP B CA 1
ATOM 837 C C . ASP B 1 28 ? 1.687 -15 -17.266 1 70 28 ASP B C 1
ATOM 839 O O . ASP B 1 28 ? 2.004 -14.078 -16.516 1 70 28 ASP B O 1
ATOM 843 N N . PRO B 1 29 ? 0.54 -14.977 -18.016 1 76.56 29 PRO B N 1
ATOM 844 C CA . PRO B 1 29 ? -0.543 -14.07 -17.625 1 76.56 29 PRO B CA 1
ATOM 845 C C . PRO B 1 29 ? -0.703 -13.953 -16.109 1 76.56 29 PRO B C 1
ATOM 847 O O . PRO B 1 29 ? -1.028 -12.875 -15.609 1 76.56 29 PRO B O 1
ATOM 850 N N . PHE B 1 30 ? -0.297 -15.055 -15.422 1 76 30 PHE B N 1
ATOM 851 C CA . PHE B 1 30 ? -0.331 -15.07 -13.961 1 76 30 PHE B CA 1
ATOM 852 C C . PHE B 1 30 ? 0.669 -14.078 -13.383 1 76 30 PHE B C 1
ATOM 854 O O . PHE B 1 30 ? 0.328 -13.289 -12.5 1 76 30 PHE B O 1
ATOM 861 N N . LEU B 1 31 ? 1.778 -14.094 -13.961 1 78.19 31 LEU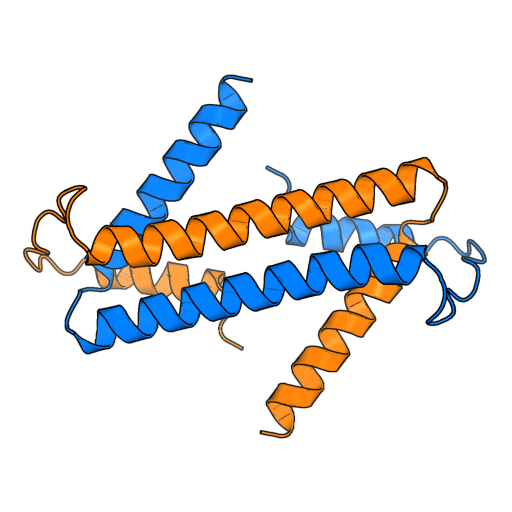 B N 1
ATOM 862 C CA . LEU B 1 31 ? 2.84 -13.203 -13.492 1 78.19 31 LEU B CA 1
ATOM 863 C C . LEU B 1 31 ? 2.48 -11.742 -13.75 1 78.19 31 LEU B C 1
ATOM 865 O O . LEU B 1 31 ? 2.738 -10.883 -12.906 1 78.19 31 LEU B O 1
ATOM 869 N N . ALA B 1 32 ? 1.765 -11.633 -14.836 1 85.44 32 ALA B N 1
ATOM 870 C CA . ALA B 1 32 ? 1.448 -10.266 -15.227 1 85.44 32 ALA B CA 1
ATOM 871 C C . ALA B 1 32 ? 0.413 -9.648 -14.289 1 85.44 32 ALA B C 1
ATOM 873 O O . ALA B 1 32 ? 0.541 -8.492 -13.883 1 85.44 32 ALA B O 1
ATOM 874 N N . THR B 1 33 ? -0.592 -10.406 -13.859 1 90 33 THR B N 1
ATOM 875 C CA . THR B 1 33 ? -1.686 -9.906 -13.031 1 90 33 THR B CA 1
ATOM 876 C C . THR B 1 33 ? -1.174 -9.477 -11.656 1 90 33 THR B C 1
ATOM 878 O O . THR B 1 33 ? -1.457 -8.367 -11.203 1 90 33 THR B O 1
ATOM 881 N N . ILE B 1 34 ? -0.331 -10.273 -11.094 1 93.5 34 ILE B N 1
ATOM 882 C CA . ILE B 1 34 ? 0.191 -10 -9.758 1 93.5 34 ILE B CA 1
ATOM 883 C C . ILE B 1 34 ? 1.202 -8.852 -9.828 1 93.5 34 ILE B C 1
ATOM 885 O O . ILE B 1 34 ? 1.184 -7.953 -8.984 1 93.5 34 ILE B O 1
ATOM 889 N N . THR B 1 35 ? 1.954 -8.914 -10.867 1 91.44 35 THR B N 1
ATOM 890 C CA . THR B 1 35 ? 2.986 -7.902 -11.047 1 91.44 35 THR B CA 1
ATOM 891 C C . THR B 1 35 ? 2.363 -6.52 -11.211 1 91.44 35 THR B C 1
ATOM 893 O O . THR B 1 35 ? 2.809 -5.555 -10.594 1 91.44 35 THR B O 1
ATOM 896 N N . VAL B 1 36 ? 1.34 -6.461 -12.008 1 91.62 36 VAL B N 1
ATOM 897 C CA . VAL B 1 36 ? 0.674 -5.188 -12.266 1 91.62 36 VAL B CA 1
ATOM 898 C C . VAL B 1 36 ? 0.039 -4.664 -10.984 1 91.62 36 VAL B C 1
ATOM 900 O O . VAL B 1 36 ? 0.151 -3.477 -10.664 1 91.62 36 VAL B O 1
ATOM 903 N N . ALA B 1 37 ? -0.616 -5.574 -10.266 1 95.19 37 ALA B N 1
ATOM 904 C CA . ALA B 1 37 ? -1.251 -5.176 -9.008 1 95.19 37 ALA B CA 1
ATOM 905 C C . ALA B 1 37 ? -0.215 -4.695 -8 1 95.19 37 ALA B C 1
ATOM 907 O O . ALA B 1 37 ? -0.411 -3.672 -7.34 1 95.19 37 ALA B O 1
ATOM 908 N N . GLN B 1 38 ? 0.846 -5.359 -7.938 1 94.75 38 GLN B N 1
ATOM 909 C CA . GLN B 1 38 ? 1.904 -4.996 -7 1 94.75 38 GLN B CA 1
ATOM 910 C C . GLN B 1 38 ? 2.527 -3.654 -7.367 1 94.75 38 GLN B C 1
ATOM 912 O O . GLN B 1 38 ? 2.805 -2.834 -6.492 1 94.75 38 GLN B O 1
ATOM 917 N N . LYS B 1 39 ? 2.721 -3.432 -8.656 1 93.12 39 LYS B N 1
ATOM 918 C CA . LYS B 1 39 ? 3.266 -2.158 -9.117 1 93.12 39 LYS B CA 1
ATOM 919 C C . LYS B 1 39 ? 2.328 -1.003 -8.781 1 93.12 39 LYS B C 1
ATOM 921 O O . LYS B 1 39 ? 2.779 0.095 -8.453 1 93.12 39 LYS B O 1
ATOM 926 N N . SER B 1 40 ? 1.061 -1.27 -8.898 1 95.31 40 SER B N 1
ATOM 927 C CA . SER B 1 40 ? 0.072 -0.253 -8.555 1 95.31 40 SER B CA 1
ATOM 928 C C . SER B 1 40 ? 0.171 0.138 -7.082 1 95.31 40 SER B C 1
ATOM 930 O O . SER B 1 40 ? 0.048 1.315 -6.738 1 95.31 40 SER B O 1
ATOM 932 N N . VAL B 1 41 ? 0.384 -0.834 -6.25 1 95.44 41 VAL B N 1
ATOM 933 C CA . VAL B 1 41 ? 0.535 -0.561 -4.824 1 95.44 41 VAL B CA 1
ATOM 934 C C . VAL B 1 41 ? 1.755 0.329 -4.598 1 95.44 41 VAL B C 1
ATOM 936 O O . VAL B 1 41 ? 1.665 1.354 -3.914 1 95.44 41 VAL B O 1
ATOM 939 N N . ARG B 1 42 ? 2.799 0.029 -5.219 1 94.19 42 ARG B N 1
ATOM 940 C CA . ARG B 1 42 ? 4.035 0.783 -5.047 1 94.19 42 ARG B CA 1
ATOM 941 C C . ARG B 1 42 ? 3.881 2.213 -5.555 1 94.19 42 ARG B C 1
ATOM 943 O O . ARG B 1 42 ? 4.363 3.156 -4.926 1 94.19 42 ARG B O 1
ATOM 950 N N . ALA B 1 43 ? 3.268 2.305 -6.656 1 94.69 43 ALA B N 1
ATOM 951 C CA . ALA B 1 43 ? 3.029 3.629 -7.219 1 94.69 43 ALA B CA 1
ATOM 952 C C . ALA B 1 43 ? 2.168 4.477 -6.289 1 94.69 43 ALA B C 1
ATOM 954 O O . ALA B 1 43 ? 2.428 5.668 -6.105 1 94.69 43 ALA B O 1
ATOM 955 N N . ALA B 1 44 ? 1.178 3.846 -5.707 1 96.88 44 ALA B N 1
ATOM 956 C CA . ALA B 1 44 ? 0.295 4.559 -4.785 1 96.88 44 ALA B CA 1
ATOM 957 C C . ALA B 1 44 ? 1.033 4.949 -3.51 1 96.88 44 ALA B C 1
ATOM 959 O O . ALA B 1 44 ? 0.824 6.043 -2.975 1 96.88 44 ALA B O 1
ATOM 960 N N . GLU B 1 45 ? 1.866 4.094 -3.064 1 95.88 45 GLU B N 1
ATOM 961 C CA . GLU B 1 45 ? 2.664 4.387 -1.879 1 95.88 45 GLU B CA 1
ATOM 962 C C . GLU B 1 45 ? 3.619 5.551 -2.131 1 95.88 45 GLU B C 1
ATOM 964 O O . GLU B 1 45 ? 3.809 6.406 -1.263 1 95.88 45 GLU B O 1
ATOM 969 N N . ARG B 1 46 ? 4.16 5.578 -3.256 1 95.31 46 ARG B N 1
ATOM 970 C CA . ARG B 1 46 ? 5.039 6.684 -3.623 1 95.31 46 ARG B CA 1
ATOM 971 C C . ARG B 1 46 ? 4.266 7.996 -3.689 1 95.31 46 ARG B C 1
ATOM 973 O O . ARG B 1 46 ? 4.738 9.031 -3.207 1 95.31 46 ARG B O 1
ATOM 980 N N . ALA B 1 47 ? 3.127 7.895 -4.242 1 96.06 47 ALA B N 1
ATOM 981 C CA . ALA B 1 47 ? 2.279 9.078 -4.328 1 96.06 47 ALA B CA 1
ATOM 982 C C . ALA B 1 47 ? 1.924 9.602 -2.938 1 96.06 47 ALA B C 1
ATOM 984 O O . ALA B 1 47 ? 1.916 10.812 -2.705 1 96.06 47 ALA B O 1
ATOM 985 N N . LEU B 1 48 ? 1.613 8.688 -2.047 1 96.94 48 LEU B N 1
ATOM 986 C CA . LEU B 1 48 ? 1.292 9.094 -0.682 1 96.94 48 LEU B CA 1
ATOM 987 C C . LEU B 1 48 ? 2.496 9.734 -0.008 1 96.94 48 LEU B C 1
ATOM 989 O O . LEU B 1 48 ? 2.365 10.773 0.645 1 96.94 48 LEU B O 1
ATOM 993 N N . SER B 1 49 ? 3.625 9.195 -0.224 1 96.62 49 SER B N 1
ATOM 994 C CA . SER B 1 49 ? 4.855 9.75 0.329 1 96.62 49 SER B CA 1
ATOM 995 C C . SER B 1 49 ? 5.105 11.164 -0.196 1 96.62 49 SER B C 1
ATOM 997 O O . SER B 1 49 ? 5.445 12.07 0.571 1 96.62 49 SER B O 1
ATOM 999 N N . GLU B 1 50 ? 4.914 11.297 -1.452 1 96.25 50 GLU B N 1
ATOM 1000 C CA . GLU B 1 50 ? 5.109 12.602 -2.078 1 96.25 50 GLU B CA 1
ATOM 1001 C C . GLU B 1 50 ? 4.102 13.617 -1.555 1 96.25 50 GLU B C 1
ATOM 1003 O O . GLU B 1 50 ? 4.445 14.781 -1.34 1 96.25 50 GLU B O 1
ATOM 1008 N N . ALA B 1 51 ? 2.902 13.156 -1.384 1 95.5 51 ALA B N 1
ATOM 1009 C CA . ALA B 1 51 ? 1.87 14.023 -0.821 1 95.5 51 ALA B CA 1
ATOM 1010 C C . ALA B 1 51 ? 2.246 14.484 0.585 1 95.5 51 ALA B C 1
ATOM 1012 O O . ALA B 1 51 ? 2.117 15.664 0.915 1 95.5 51 ALA B O 1
ATOM 1013 N N . VAL B 1 52 ? 2.732 13.594 1.384 1 96.12 52 VAL B N 1
ATOM 1014 C CA . VAL B 1 52 ? 3.127 13.891 2.758 1 96.12 52 VAL B CA 1
ATOM 1015 C C . VAL B 1 52 ? 4.281 14.891 2.76 1 96.12 52 VAL B C 1
ATOM 1017 O O . VAL B 1 52 ? 4.246 15.883 3.494 1 96.12 52 VAL B O 1
ATOM 1020 N N . ILE B 1 53 ? 5.246 14.664 1.906 1 95.38 53 ILE B N 1
ATOM 1021 C CA . ILE B 1 53 ? 6.406 15.547 1.808 1 95.38 53 ILE B CA 1
ATOM 1022 C C . ILE B 1 53 ? 5.957 16.938 1.382 1 95.38 53 ILE B C 1
ATOM 1024 O O . ILE B 1 53 ? 6.402 17.953 1.948 1 95.38 53 ILE B O 1
ATOM 1028 N N . SER B 1 54 ? 5.109 16.969 0.422 1 93.94 54 SER B N 1
ATOM 1029 C CA . SER B 1 54 ? 4.602 18.25 -0.077 1 93.94 54 SER B CA 1
ATOM 1030 C C . SER B 1 54 ? 3.877 19.016 1.02 1 93.94 54 SER B C 1
ATOM 1032 O O . SER B 1 54 ? 4.051 20.234 1.148 1 93.94 54 SER B O 1
ATOM 1034 N N . GLU B 1 55 ? 3.115 18.344 1.86 1 92.38 55 GLU B N 1
ATOM 1035 C CA . GLU B 1 55 ? 2.375 18.984 2.947 1 92.38 55 GLU B CA 1
ATOM 1036 C C . GLU B 1 55 ? 3.314 19.438 4.059 1 92.38 55 GLU B C 1
ATOM 1038 O O . GLU B 1 55 ? 3.105 20.5 4.648 1 92.38 55 GLU B O 1
ATOM 1043 N N . ARG B 1 56 ? 4.305 18.719 4.277 1 93.62 56 ARG B N 1
ATOM 1044 C CA . ARG B 1 56 ? 5.316 19.109 5.25 1 93.62 56 ARG B CA 1
ATOM 1045 C C . ARG B 1 56 ? 6.055 20.375 4.793 1 93.62 56 ARG B C 1
ATOM 1047 O O . ARG B 1 56 ? 6.324 21.266 5.594 1 93.62 56 ARG B O 1
ATOM 1054 N N . ASP B 1 57 ? 6.27 20.406 3.535 1 94 57 ASP B N 1
ATOM 1055 C CA . ASP B 1 57 ? 7 21.516 2.953 1 94 57 ASP B CA 1
ATOM 1056 C C . ASP B 1 57 ? 6.215 22.828 3.092 1 94 57 ASP B C 1
ATOM 1058 O O . ASP B 1 57 ? 6.801 23.906 3.209 1 94 57 ASP B O 1
ATOM 1062 N N . VAL B 1 58 ? 4.918 22.75 3.15 1 89.31 58 VAL B N 1
ATOM 1063 C CA . VAL B 1 58 ? 4.09 23.953 3.234 1 89.31 58 VAL B CA 1
ATOM 1064 C C . VAL B 1 58 ? 3.775 24.266 4.695 1 89.31 58 VAL B C 1
ATOM 1066 O O . VAL B 1 58 ? 3.057 25.219 4.992 1 89.31 58 VAL B O 1
ATOM 1069 N N . GLY B 1 59 ? 4.219 23.359 5.637 1 91 59 GLY B N 1
ATOM 1070 C CA . GLY B 1 59 ? 4.195 23.734 7.039 1 91 59 GLY B CA 1
ATOM 1071 C C . GLY B 1 59 ? 3.221 22.922 7.863 1 91 59 GLY B C 1
ATOM 1072 O O . GLY B 1 59 ? 3.066 23.156 9.062 1 91 59 GLY B O 1
ATOM 1073 N N . ARG B 1 60 ? 2.65 22.047 7.246 1 89.19 60 ARG B N 1
ATOM 1074 C CA . ARG B 1 60 ? 1.722 21.234 8.008 1 89.19 60 ARG B CA 1
ATOM 1075 C C . ARG B 1 60 ? 2.463 20.375 9.039 1 89.19 60 ARG B C 1
ATOM 1077 O O . ARG B 1 60 ? 3.549 19.859 8.758 1 89.19 60 ARG B O 1
ATOM 1084 N N . SER B 1 61 ? 1.769 20.266 10.102 1 89.69 61 SER B N 1
ATOM 1085 C CA . SER B 1 61 ? 2.402 19.5 11.18 1 89.69 61 SER B CA 1
ATOM 1086 C C . SER B 1 61 ? 2.225 18 10.969 1 89.69 61 SER B C 1
ATOM 1088 O O . SER B 1 61 ? 1.255 17.562 10.352 1 89.69 61 SER B O 1
ATOM 1090 N N . TRP B 1 62 ? 3.104 17.297 11.461 1 90.75 62 TRP B N 1
ATOM 1091 C CA . TRP B 1 62 ? 2.99 15.844 11.469 1 90.75 62 TRP B CA 1
ATOM 1092 C C . TRP B 1 62 ? 1.729 15.398 12.211 1 90.75 62 TRP B C 1
ATOM 1094 O O . TRP B 1 62 ? 1.112 14.391 11.844 1 90.75 62 TRP B O 1
ATOM 1104 N N . GLN B 1 63 ? 1.352 16.094 13.133 1 91.06 63 GLN B N 1
ATOM 1105 C CA . GLN B 1 63 ? 0.135 15.781 13.875 1 91.06 63 GLN B CA 1
ATOM 1106 C C . GLN B 1 63 ? -1.1 15.891 12.992 1 91.06 63 GLN B C 1
ATOM 1108 O O . GLN B 1 63 ? -1.98 15.031 13.023 1 91.06 63 GLN B O 1
ATOM 1113 N N . ALA B 1 64 ? -1.132 16.906 12.234 1 87.31 64 ALA B N 1
ATOM 1114 C CA . ALA B 1 64 ? -2.244 17.125 11.312 1 87.31 64 ALA B CA 1
ATOM 1115 C C . ALA B 1 64 ? -2.328 16 10.281 1 87.31 64 ALA B C 1
ATOM 1117 O O . ALA B 1 64 ? -3.412 15.477 10.016 1 87.31 64 ALA B O 1
ATOM 1118 N N . ILE B 1 65 ? -1.138 15.672 9.773 1 91.06 65 ILE B N 1
ATOM 1119 C CA . ILE B 1 65 ? -1.066 14.602 8.781 1 91.06 65 ILE B CA 1
ATOM 1120 C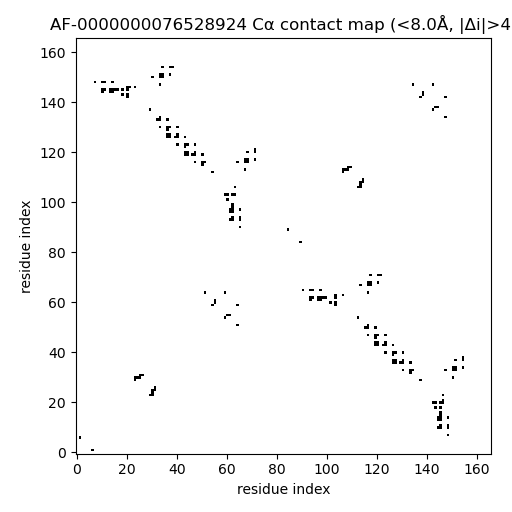 C . ILE B 1 65 ? -1.549 13.289 9.398 1 91.06 65 ILE B C 1
ATOM 1122 O O . ILE B 1 65 ? -2.35 12.57 8.797 1 91.06 65 ILE B O 1
ATOM 1126 N N . GLY B 1 66 ? -1.118 12.891 10.531 1 91.69 66 GLY B N 1
ATOM 1127 C CA . GLY B 1 66 ? -1.539 11.695 11.242 1 91.69 66 GLY B CA 1
ATOM 1128 C C . GLY B 1 66 ? -3.035 11.641 11.492 1 91.69 66 GLY B C 1
ATOM 1129 O O . GLY B 1 66 ? -3.652 10.578 11.367 1 91.69 66 GLY B O 1
ATOM 1130 N N . LYS B 1 67 ? -3.578 12.766 11.82 1 88.38 67 LYS B N 1
ATOM 1131 C CA . LYS B 1 67 ? -5.02 12.844 12.047 1 88.38 67 LYS B CA 1
ATOM 1132 C C . LYS B 1 67 ? -5.797 12.492 10.781 1 88.38 67 LYS B C 1
ATOM 1134 O O . LYS B 1 67 ? -6.766 11.727 10.836 1 88.38 67 LYS B O 1
ATOM 1139 N N . VAL B 1 68 ? -5.328 13.047 9.719 1 87.12 68 VAL B N 1
ATOM 1140 C CA . VAL B 1 68 ? -5.992 12.789 8.445 1 87.12 68 VAL B CA 1
ATOM 1141 C C . VAL B 1 68 ? -5.863 11.312 8.078 1 87.12 68 VAL B C 1
ATOM 1143 O O . VAL B 1 68 ? -6.844 10.68 7.672 1 87.12 68 VAL B O 1
ATOM 1146 N N . LEU B 1 69 ? -4.707 10.773 8.242 1 92 69 LEU B N 1
ATOM 1147 C CA . LEU B 1 69 ? -4.477 9.367 7.93 1 92 69 LEU B CA 1
ATOM 1148 C C . LEU B 1 69 ? -5.305 8.469 8.844 1 92 69 LEU B C 1
ATOM 1150 O O . LEU B 1 69 ? -5.832 7.449 8.398 1 92 69 LEU B O 1
ATOM 1154 N N . GLY B 1 70 ? -5.336 8.805 10.008 1 89.25 70 GLY B N 1
ATOM 1155 C CA . GLY B 1 70 ? -6.121 8.047 10.969 1 89.25 70 GLY B CA 1
ATOM 1156 C C . GLY B 1 70 ? -7.605 8.039 10.656 1 89.25 70 GLY B C 1
ATOM 1157 O O . GLY B 1 70 ? -8.266 7.004 10.758 1 89.25 70 GLY B O 1
ATOM 1158 N N . MET B 1 71 ? -8.133 9.133 10.305 1 86.94 71 MET B N 1
ATOM 1159 C CA . MET B 1 71 ? -9.547 9.242 9.945 1 86.94 71 MET B CA 1
ATOM 1160 C C . MET B 1 71 ? -9.867 8.383 8.727 1 86.94 71 MET B C 1
ATOM 1162 O O . MET B 1 71 ? -10.93 7.754 8.672 1 86.94 71 MET B O 1
ATOM 1166 N N . THR B 1 72 ? -8.898 8.445 7.895 1 83.06 72 THR B N 1
ATOM 1167 C CA . THR B 1 72 ? -9.094 7.656 6.684 1 83.06 72 THR B CA 1
ATOM 1168 C C . THR B 1 72 ? -9.102 6.164 7.012 1 83.06 72 THR B C 1
ATOM 1170 O O . THR B 1 72 ? -9.938 5.418 6.5 1 83.06 72 THR B O 1
ATOM 1173 N N . TYR B 1 73 ? -8.352 5.773 7.898 1 82.12 73 TYR B N 1
ATOM 1174 C CA . TYR B 1 73 ? -8.289 4.375 8.312 1 82.12 73 TYR B CA 1
ATOM 1175 C C . TYR B 1 73 ? -9.562 3.967 9.047 1 82.12 73 TYR B C 1
ATOM 1177 O O . TYR B 1 73 ? -10.125 2.906 8.773 1 82.12 73 TYR B O 1
ATOM 1185 N N . GLN B 1 74 ?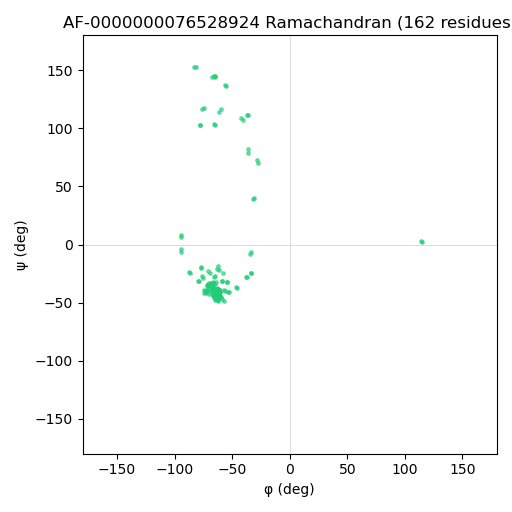 -10 4.828 9.875 1 86 74 GLN B N 1
ATOM 1186 C CA . GLN B 1 74 ? -11.172 4.508 10.672 1 86 74 GLN B CA 1
ATOM 1187 C C . GLN B 1 74 ? -12.414 4.367 9.797 1 86 74 GLN B C 1
ATOM 1189 O O . GLN B 1 74 ? -13.234 3.473 10.008 1 86 74 GLN B O 1
ATOM 1194 N N . ARG B 1 75 ? -12.477 5.195 8.852 1 80.12 75 ARG B N 1
ATOM 1195 C CA . ARG B 1 75 ? -13.609 5.164 7.934 1 80.12 75 ARG B CA 1
ATOM 1196 C C . ARG B 1 75 ? -13.602 3.891 7.098 1 80.12 75 ARG B C 1
ATOM 1198 O O . ARG B 1 75 ? -14.656 3.291 6.863 1 80.12 75 ARG B O 1
ATOM 1205 N N . ASN B 1 76 ? -12.461 3.475 6.805 1 78.12 76 ASN B N 1
ATOM 1206 C CA . ASN B 1 76 ? -12.32 2.25 6.027 1 78.12 76 ASN B CA 1
ATOM 1207 C C . ASN B 1 76 ? -12.648 1.015 6.859 1 78.12 76 ASN B C 1
ATOM 1209 O O . ASN B 1 76 ? -13.289 0.082 6.375 1 78.12 76 ASN B O 1
ATOM 1213 N N . ASN B 1 77 ? -12.227 0.974 8.086 1 79.5 77 ASN B N 1
ATOM 1214 C CA . ASN B 1 77 ? -12.453 -0.176 8.961 1 79.5 77 ASN B CA 1
ATOM 1215 C C . ASN B 1 77 ? -13.914 -0.261 9.406 1 79.5 77 ASN B C 1
ATOM 1217 O O . ASN B 1 77 ? -14.461 -1.356 9.547 1 79.5 77 ASN B O 1
ATOM 1221 N N . LYS B 1 78 ? -14.422 0.9 9.719 1 80.94 78 LYS B N 1
ATOM 1222 C CA . LYS B 1 78 ? -15.836 0.936 10.094 1 80.94 78 LYS B CA 1
ATOM 1223 C C . LYS B 1 78 ? -16.703 0.31 9.008 1 80.94 78 LYS B C 1
ATOM 1225 O O . LYS B 1 78 ? -17.672 -0.399 9.312 1 80.94 78 LYS B O 1
ATOM 1230 N N . ARG B 1 79 ? -16.297 0.436 7.777 1 71.69 79 ARG B N 1
ATOM 1231 C CA . ARG B 1 79 ? -17.047 -0.106 6.652 1 71.69 79 ARG B CA 1
ATOM 1232 C C . ARG B 1 79 ? -16.875 -1.617 6.551 1 71.69 79 ARG B C 1
ATOM 1234 O O . ARG B 1 79 ? -17.812 -2.336 6.203 1 71.69 79 ARG B O 1
ATOM 1241 N N . LEU B 1 80 ? -15.797 -2.109 7.023 1 67.5 80 LEU B N 1
ATOM 1242 C CA . LEU B 1 80 ? -15.539 -3.545 6.98 1 67.5 80 LEU B CA 1
ATOM 1243 C C . LEU B 1 80 ? -16.297 -4.262 8.102 1 67.5 80 LEU B C 1
ATOM 1245 O O . LEU B 1 80 ? -16.703 -5.414 7.934 1 67.5 80 LEU B O 1
ATOM 1249 N N . HIS B 1 81 ? -16.469 -3.6 9.164 1 69.94 81 HIS B N 1
ATOM 1250 C CA . HIS B 1 81 ? -17.172 -4.195 10.305 1 69.94 81 HIS B CA 1
ATOM 1251 C C . HIS B 1 81 ? -18.672 -4.203 10.078 1 69.94 81 HIS B C 1
ATOM 1253 O O . HIS B 1 81 ? -19.391 -5.008 10.68 1 69.94 81 HIS B O 1
ATOM 1259 N N . VAL B 1 82 ? -19.062 -3.365 9.18 1 66.31 82 VAL B N 1
ATOM 1260 C CA . VAL B 1 82 ? -20.5 -3.307 8.945 1 66.31 82 VAL B CA 1
ATOM 1261 C C . VAL B 1 82 ? -20.891 -4.344 7.895 1 66.31 82 VAL B C 1
ATOM 1263 O O . VAL B 1 82 ? -22.062 -4.723 7.797 1 66.31 82 VAL B O 1
ATOM 1266 N N . VAL B 1 83 ? -19.938 -4.793 6.988 1 54.19 83 VAL B N 1
ATOM 1267 C CA . VAL 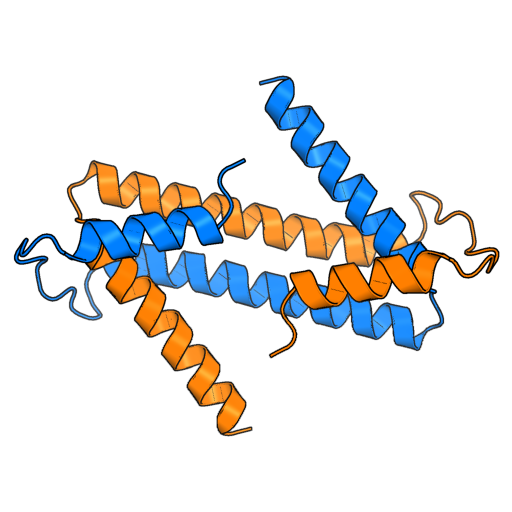B 1 83 ? -20.25 -5.777 5.957 1 54.19 83 VAL B CA 1
ATOM 1268 C C . VAL B 1 83 ? -20.125 -7.188 6.535 1 54.19 83 VAL B C 1
ATOM 1270 O O . VAL B 1 83 ? -19.219 -7.457 7.328 1 54.19 83 VAL B O 1
#

Foldseek 3Di:
DQDPVNVVVVVVVVVPPPPPPPPCPPPNVVCVVVVVVVVVVVVVVVVVVVVVVVCVVVPDDPVVVVVVVVVVVVVVVVVVVVD/DCDPVNVVVVVVVVVPPPPPPPPCDPPNVVCVVVVVVVVVVVVVVVVVVVVVVVCVVVPDDPVVVVVVVVVVVVVVVVVVVVD

Radius of gyration: 18.56 Å; Cα contacts (8 Å, |Δi|>4): 120; chains: 2; bounding box: 42×53×41 Å

Sequence (166 aa):
MRTVDEMFDEVESASNGDGSDPVATVDDPFLATITVAQKSVRAAERALSEAVISERDVGRSWQAIGKVLGMTYQRNNKRLHVVMRTVDEMFDEVESASNGDGSDPVATVDDPFLATITVAQKSVRAAERALSEAVISERDVGRSWQAIGKVLGMTYQRNNKRLHVV

pLDDT: mean 73.6, std 21.65, range [34.31, 96.94]

Organism: NCBI:txid131109

Secondary structure (DSSP, 8-state):
---HHHHHHHHHHHTTS--------TT-HHHHHHHHHHHHHHHHHHHHHHHHHHHHHTT--HHHHHHHHHHHHHHHHHHHHH-/---HHHHHHHHHHHTTS--------TT-HHHHHHHHHHHHHHHHHHHHHHHHHHHHHTT--HHHHHHHHHHHHHHHHHHHHH-

Solvent-accessible surface area (backbone atoms only — not comparable to full-atom values): 9176 Å² total; per-residue (Å²): 126,88,43,69,65,57,52,48,54,50,29,58,62,48,38,67,55,79,72,78,50,72,81,72,45,91,82,27,68,67,49,45,50,48,48,52,25,49,49,44,28,52,53,22,47,50,47,32,51,50,40,51,52,54,42,45,72,76,62,50,48,52,38,50,52,49,51,51,54,47,51,53,49,48,57,54,47,54,52,55,71,72,98,127,88,45,71,63,57,52,48,55,50,27,56,63,48,39,68,57,79,71,78,56,72,79,71,44,89,81,27,69,68,48,46,51,48,48,51,25,49,49,43,27,52,53,22,48,50,47,31,51,50,41,52,50,55,42,45,72,76,62,51,48,53,39,49,54,46,49,52,54,47,50,54,49,49,57,54,49,55,53,54,72,72,101